Protein AF-A0A933HLQ7-F1 (afdb_monomer)

Solvent-accessible surface area (backbone atoms only — not comparable to full-atom values): 7914 Å² total; per-residue (Å²): 132,88,81,93,80,84,88,84,90,80,88,78,96,81,77,99,66,86,83,72,84,78,87,75,90,76,85,69,84,88,54,48,63,50,52,50,45,52,50,50,33,51,48,20,45,47,72,67,36,30,61,59,28,44,68,43,33,30,72,69,40,36,62,73,51,64,46,37,66,46,47,43,50,53,34,57,75,70,61,53,40,42,66,46,72,48,77,80,44,79,49,68,59,93,50,37,30,40,38,30,31,44,30,29,24,73,87,68,51,47,27,44,34,40,39,34,32,38,4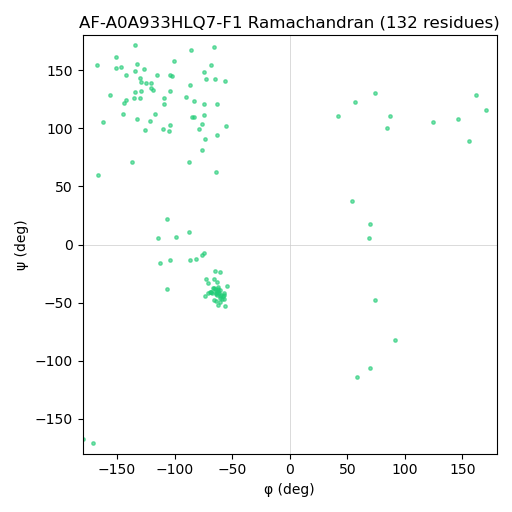3,64,90,91,47,56,22,36,59,45,75,47,72,42,78,109

Nearest PDB structures (foldseek):
  3k7c-assembly2_B  TM=7.555E-01  e=3.666E-04  Campylobacter jejuni
  5ieo-assembly1_A  TM=6.437E-01  e=4.561E-03  synthetic construct
  5evh-assembly1_A-2  TM=6.005E-01  e=5.798E-03  Kribbella flavida DSM 17836
  3blz-assembly1_D  TM=7.009E-01  e=3.113E-02  Shewanella baltica OS155
  3ecf-assembly2_C  TM=6.308E-01  e=1.098E-01  Trichormus variabilis ATCC 29413

pLDDT: mean 83.3, std 21.73, range [33.0, 98.25]

Radius of gyration: 16.56 Å; Cα contacts (8 Å, |Δi|>4): 210; chains: 1; bounding box: 50×37×40 Å

Mean predicted aligned error: 9.71 Å

Structure (mmCIF, N/CA/C/O backbone):
data_AF-A0A933HLQ7-F1
#
_entry.id   AF-A0A933HLQ7-F1
#
loop_
_atom_site.group_PDB
_atom_site.id
_atom_site.type_symbol
_atom_site.label_atom_id
_atom_site.label_alt_id
_atom_site.label_comp_id
_atom_site.label_asym_id
_atom_site.label_entity_id
_atom_site.label_seq_id
_atom_site.pdbx_PDB_ins_code
_atom_site.Cartn_x
_atom_site.Cartn_y
_atom_site.Cartn_z
_atom_site.occupancy
_atom_site.B_iso_or_equiv
_atom_site.auth_seq_id
_atom_site.auth_comp_id
_atom_site.auth_asym_id
_atom_site.auth_atom_id
_atom_site.pdbx_PDB_model_num
ATOM 1 N N . MET A 1 1 ? 33.482 -8.433 26.681 1.00 36.66 1 MET A N 1
ATOM 2 C CA . MET A 1 1 ? 33.807 -8.968 25.340 1.00 36.66 1 MET A CA 1
ATOM 3 C C . MET A 1 1 ? 32.899 -10.156 25.057 1.00 36.66 1 MET A C 1
ATOM 5 O O . MET A 1 1 ? 32.956 -11.089 25.837 1.00 36.66 1 MET A O 1
ATOM 9 N N . LYS A 1 2 ? 32.079 -10.071 23.992 1.00 40.31 2 LYS A N 1
ATOM 10 C CA . LYS A 1 2 ? 31.490 -11.165 23.180 1.00 40.31 2 LYS A CA 1
ATOM 11 C C . LYS A 1 2 ? 30.960 -12.375 23.988 1.00 40.31 2 LYS A C 1
ATOM 13 O O . LYS A 1 2 ? 31.741 -13.173 24.488 1.00 40.31 2 LYS A O 1
ATOM 18 N N . LYS A 1 3 ? 29.647 -12.607 24.067 1.00 34.44 3 LYS A N 1
ATOM 19 C CA . LYS A 1 3 ? 28.879 -13.273 22.997 1.00 34.44 3 LYS A CA 1
ATOM 20 C C . LYS A 1 3 ? 27.371 -13.010 23.164 1.00 34.44 3 LYS A C 1
ATOM 22 O O . LYS A 1 3 ? 26.727 -13.601 24.022 1.00 34.44 3 LYS A O 1
ATOM 27 N N . PHE A 1 4 ? 26.828 -12.144 22.312 1.00 42.31 4 PHE A N 1
ATOM 28 C CA . PHE A 1 4 ? 25.417 -12.146 21.930 1.00 42.31 4 PHE A CA 1
ATOM 29 C C . PHE A 1 4 ? 25.223 -13.300 20.946 1.00 42.31 4 PHE A C 1
ATOM 31 O O . PHE A 1 4 ? 25.691 -13.191 19.816 1.00 42.31 4 PHE A O 1
ATOM 38 N N . LEU A 1 5 ? 24.641 -14.420 21.375 1.00 41.34 5 LEU A N 1
ATOM 39 C CA . LEU A 1 5 ? 24.299 -15.530 20.475 1.00 41.34 5 LEU A CA 1
ATOM 40 C C . LEU A 1 5 ? 23.364 -16.532 21.165 1.00 41.34 5 LEU A C 1
ATOM 42 O O . LEU A 1 5 ? 23.701 -17.695 21.334 1.00 41.34 5 LEU A O 1
ATOM 46 N N . ILE A 1 6 ? 22.188 -16.072 21.593 1.00 41.88 6 ILE A N 1
ATOM 47 C CA . ILE A 1 6 ? 21.041 -16.958 21.841 1.00 41.88 6 ILE A CA 1
ATOM 48 C C . ILE A 1 6 ? 19.804 -16.264 21.261 1.00 41.88 6 ILE A C 1
ATOM 50 O O . ILE A 1 6 ? 18.969 -15.718 21.971 1.00 41.88 6 ILE A O 1
ATOM 54 N N . ILE A 1 7 ? 19.740 -16.216 19.930 1.00 47.62 7 ILE A N 1
ATOM 55 C CA . ILE A 1 7 ? 18.477 -16.123 19.196 1.00 47.62 7 ILE A CA 1
ATOM 56 C C . ILE A 1 7 ? 18.287 -17.528 18.655 1.00 47.62 7 ILE A C 1
ATOM 58 O O . ILE A 1 7 ? 18.957 -17.878 17.692 1.00 47.62 7 ILE A O 1
ATOM 62 N N . LEU A 1 8 ? 17.495 -18.344 19.343 1.00 45.47 8 LEU A N 1
ATOM 63 C CA . LEU A 1 8 ? 16.847 -19.555 18.836 1.00 45.47 8 LEU A CA 1
ATOM 64 C C . LEU A 1 8 ? 16.243 -20.288 20.031 1.00 45.47 8 LEU A C 1
ATOM 66 O O . LEU A 1 8 ? 16.977 -20.772 20.887 1.00 45.47 8 LEU A O 1
ATOM 70 N N . ALA A 1 9 ? 14.914 -20.375 20.011 1.00 41.53 9 ALA A N 1
ATOM 71 C CA . ALA A 1 9 ? 14.058 -21.390 20.626 1.00 41.53 9 ALA A CA 1
ATOM 72 C C . ALA A 1 9 ? 13.012 -20.800 21.576 1.00 41.53 9 ALA A C 1
ATOM 74 O O . ALA A 1 9 ? 13.299 -20.470 22.722 1.00 41.53 9 ALA A O 1
ATOM 75 N N . GLY A 1 10 ? 11.765 -20.790 21.103 1.00 33.00 10 GLY A N 1
ATOM 76 C CA . GLY A 1 10 ? 10.618 -20.934 21.988 1.00 33.00 10 GLY A CA 1
ATOM 77 C C . GLY A 1 10 ? 9.384 -20.151 21.568 1.00 33.00 10 GLY A C 1
ATOM 78 O O . GLY A 1 10 ? 9.325 -18.958 21.829 1.00 33.00 10 GLY A O 1
ATOM 79 N N . LEU A 1 11 ? 8.371 -20.899 21.098 1.00 40.50 11 LEU A N 1
ATOM 80 C CA . LEU A 1 11 ? 6.931 -20.601 21.218 1.00 40.50 11 LEU A CA 1
ATOM 81 C C . LEU A 1 11 ? 6.402 -19.473 20.293 1.00 40.50 11 LEU A C 1
ATOM 83 O O . LEU A 1 11 ? 6.951 -18.390 20.255 1.00 40.50 11 LEU A O 1
ATOM 87 N N . VAL A 1 12 ? 5.323 -19.597 19.516 1.00 39.81 12 VAL A N 1
ATOM 88 C CA . VAL A 1 12 ? 4.094 -20.384 19.664 1.00 39.81 12 VAL A CA 1
ATOM 89 C C . VAL A 1 12 ? 3.507 -20.616 18.268 1.00 39.81 12 VAL A C 1
ATOM 91 O O . VAL A 1 12 ? 3.281 -19.685 17.500 1.00 39.81 12 VAL A O 1
ATOM 94 N N . LEU A 1 13 ? 3.220 -21.874 17.969 1.00 46.34 13 LEU A N 1
ATOM 95 C CA . LEU A 1 13 ? 2.260 -22.286 16.957 1.00 46.34 13 LEU A CA 1
ATOM 96 C C . LEU A 1 13 ? 0.874 -22.026 17.571 1.00 46.34 13 LEU A C 1
ATOM 98 O O . LEU A 1 13 ? 0.589 -22.659 18.583 1.00 46.34 13 LEU A O 1
ATOM 102 N N . VAL A 1 14 ? 0.101 -21.056 17.051 1.00 43.53 14 VAL A N 1
ATOM 103 C CA . VAL A 1 14 ? -1.385 -20.943 17.056 1.00 43.53 14 VAL A CA 1
ATOM 104 C C . VAL A 1 14 ? -1.819 -19.488 16.772 1.00 43.53 14 VAL A C 1
ATOM 106 O O . VAL A 1 14 ? -1.408 -18.562 17.463 1.00 43.53 14 VAL A O 1
ATOM 109 N N . ALA A 1 15 ? -2.719 -19.358 15.787 1.00 38.97 15 ALA A N 1
ATOM 110 C CA . ALA A 1 15 ? -3.463 -18.184 15.301 1.00 38.97 15 ALA A CA 1
ATOM 111 C C . ALA A 1 15 ? -2.754 -17.276 14.269 1.00 38.97 15 ALA A C 1
ATOM 113 O O . ALA A 1 15 ? -1.946 -16.409 14.584 1.00 38.97 15 ALA A O 1
ATOM 114 N N . CYS A 1 16 ? -3.133 -17.478 13.003 1.00 41.59 16 CYS A N 1
ATOM 115 C CA . CYS A 1 16 ? -2.736 -16.770 11.785 1.00 41.59 16 CYS A CA 1
ATOM 116 C C . CYS A 1 16 ? -3.155 -15.287 11.746 1.00 41.59 16 CYS A C 1
ATOM 118 O O . CYS A 1 16 ? -3.911 -14.878 10.870 1.00 41.59 16 CYS A O 1
ATOM 120 N N . ILE A 1 17 ? -2.656 -14.465 12.663 1.00 48.19 17 ILE A N 1
ATOM 121 C CA . ILE A 1 17 ? -2.755 -13.008 12.560 1.00 48.19 17 ILE A CA 1
ATOM 122 C C . ILE A 1 17 ? -1.332 -12.486 12.681 1.00 48.19 17 ILE A C 1
ATOM 124 O O . ILE A 1 17 ? -0.756 -12.446 13.765 1.00 48.19 17 ILE A O 1
ATOM 128 N N . GLY A 1 18 ? -0.731 -12.206 11.524 1.00 41.47 18 GLY A N 1
ATOM 129 C CA . GLY A 1 18 ? 0.664 -11.813 11.393 1.00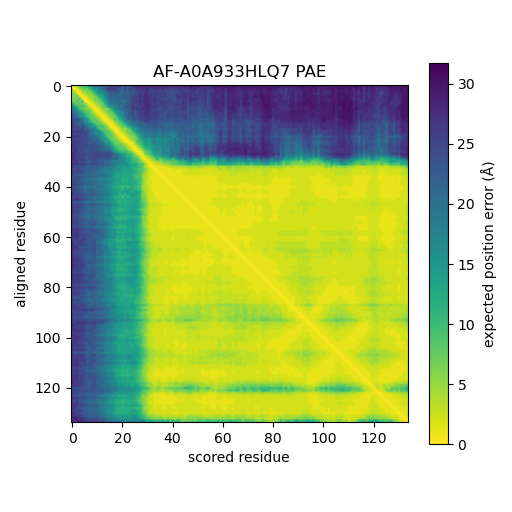 41.47 18 GLY A CA 1
ATOM 130 C C . GLY A 1 18 ? 0.994 -10.601 12.256 1.00 41.47 18 GLY A C 1
ATOM 131 O O . GLY A 1 18 ? 0.712 -9.465 11.885 1.00 41.47 18 GLY A O 1
ATOM 132 N N . ILE A 1 19 ? 1.643 -10.846 13.391 1.00 51.84 19 ILE A N 1
ATOM 133 C CA . ILE A 1 19 ? 2.368 -9.820 14.131 1.00 51.84 19 ILE A CA 1
ATOM 134 C C . ILE A 1 19 ? 3.639 -9.552 13.329 1.00 51.84 19 ILE A C 1
ATOM 136 O O . ILE A 1 19 ? 4.655 -10.227 13.496 1.00 51.84 19 ILE A O 1
ATOM 140 N N . ILE A 1 20 ? 3.575 -8.591 12.410 1.00 55.00 20 ILE A N 1
ATOM 141 C CA . ILE A 1 20 ? 4.780 -8.070 11.771 1.00 55.00 20 ILE A CA 1
ATOM 142 C C . ILE A 1 20 ? 5.351 -6.995 12.685 1.00 55.00 20 ILE A C 1
ATOM 144 O O . ILE A 1 20 ? 4.792 -5.910 12.843 1.00 55.00 20 ILE A O 1
ATOM 148 N N . ALA A 1 21 ? 6.490 -7.319 13.289 1.00 43.78 21 ALA A N 1
ATOM 149 C CA . ALA A 1 21 ? 7.372 -6.358 13.921 1.00 43.78 21 ALA A CA 1
ATOM 150 C C . ALA A 1 21 ? 7.905 -5.389 12.851 1.00 43.78 21 ALA A C 1
ATOM 152 O O . ALA A 1 21 ? 8.883 -5.678 12.163 1.00 43.78 21 ALA A O 1
ATOM 153 N N . VAL A 1 22 ? 7.246 -4.241 12.686 1.00 50.78 22 VAL A N 1
ATOM 154 C CA . VAL A 1 22 ? 7.745 -3.147 11.848 1.00 50.78 22 VAL A CA 1
ATOM 155 C C . VAL A 1 22 ? 8.817 -2.398 12.639 1.00 50.78 22 VAL A C 1
ATOM 157 O O . VAL A 1 22 ? 8.525 -1.579 13.508 1.00 50.78 22 VAL A O 1
ATOM 160 N N . ALA A 1 23 ? 10.082 -2.697 12.352 1.00 45.53 23 ALA A N 1
ATOM 161 C CA . ALA A 1 23 ? 11.218 -1.909 12.810 1.00 45.53 23 ALA A CA 1
ATOM 162 C C . ALA A 1 23 ? 11.323 -0.623 11.967 1.00 45.53 23 ALA A C 1
ATOM 164 O O . ALA A 1 23 ? 12.099 -0.562 11.018 1.00 45.53 23 ALA A O 1
ATOM 165 N N . ALA A 1 24 ? 10.534 0.403 12.298 1.00 46.31 24 ALA A N 1
ATOM 166 C CA . ALA A 1 24 ? 10.682 1.745 11.734 1.00 46.31 24 ALA A CA 1
ATOM 167 C C . ALA A 1 24 ? 11.350 2.671 12.762 1.00 46.31 24 ALA A C 1
ATOM 169 O O . ALA A 1 24 ? 10.745 3.121 13.734 1.00 46.31 24 ALA A O 1
ATOM 170 N N . ILE A 1 25 ? 12.638 2.930 12.545 1.00 48.91 25 ILE A N 1
ATOM 171 C CA . ILE A 1 25 ? 13.440 3.909 13.278 1.00 48.91 25 ILE A CA 1
ATOM 172 C C . ILE A 1 25 ? 13.162 5.271 12.627 1.00 48.91 25 ILE A C 1
ATOM 174 O O . ILE A 1 25 ? 13.580 5.492 11.495 1.00 48.91 25 ILE A O 1
ATOM 178 N N . GLY A 1 26 ? 12.460 6.182 13.311 1.00 38.44 26 GLY A N 1
ATOM 179 C CA . GLY A 1 26 ? 12.328 7.567 12.842 1.00 38.44 26 GLY A CA 1
ATOM 180 C C . GLY A 1 26 ? 11.099 8.327 13.347 1.00 38.44 26 GLY A C 1
ATOM 181 O O . GLY A 1 26 ? 10.072 8.333 12.685 1.00 38.44 26 GLY A O 1
ATOM 182 N N . GLY A 1 27 ? 11.247 8.984 14.503 1.00 43.56 27 GLY A N 1
ATOM 183 C CA . GLY A 1 27 ? 10.686 10.304 14.843 1.00 43.56 27 GLY A CA 1
ATOM 184 C C . GLY A 1 27 ? 9.171 10.581 14.762 1.00 43.56 27 GLY A C 1
ATOM 185 O O . GLY A 1 27 ? 8.601 10.635 13.682 1.00 43.56 27 GLY A O 1
ATOM 186 N N . LEU A 1 28 ? 8.635 11.003 15.918 1.00 40.00 28 LEU A N 1
ATOM 187 C CA . LEU A 1 28 ? 7.492 11.914 16.140 1.00 40.00 28 LEU A CA 1
ATOM 188 C C . LEU A 1 28 ? 6.079 11.291 16.168 1.00 40.00 28 LEU A C 1
ATOM 190 O O . LEU A 1 28 ? 5.521 10.838 15.173 1.00 40.00 28 LEU A O 1
ATOM 194 N N . GLY A 1 29 ? 5.512 11.310 17.381 1.00 56.91 29 GLY A N 1
ATOM 195 C CA . GLY A 1 29 ? 4.231 10.724 17.760 1.00 56.91 29 GLY A CA 1
ATOM 196 C C . GLY A 1 29 ? 2.992 11.360 17.119 1.00 56.91 29 GLY A C 1
ATOM 197 O O . GLY A 1 29 ? 3.043 12.405 16.480 1.00 56.91 29 GLY A O 1
ATOM 198 N N . PHE A 1 30 ? 1.866 10.676 17.327 1.00 53.69 30 PHE A N 1
ATOM 199 C CA . PHE A 1 30 ? 0.522 10.865 16.758 1.00 53.69 30 PHE A CA 1
ATOM 200 C C . PHE A 1 30 ? 0.296 10.441 15.298 1.00 53.69 30 PHE A C 1
ATOM 202 O O . PHE A 1 30 ? -0.655 9.700 15.068 1.00 53.69 30 PHE A O 1
ATOM 209 N N . THR A 1 31 ? 1.140 10.791 14.321 1.00 63.66 31 THR A N 1
ATOM 210 C CA . THR A 1 31 ? 0.903 10.375 12.910 1.00 63.66 31 THR A CA 1
ATOM 211 C C . THR A 1 31 ? 1.480 9.000 12.558 1.00 63.66 31 THR A C 1
ATOM 213 O O . THR A 1 31 ? 1.142 8.401 11.534 1.00 63.66 31 THR A O 1
ATOM 216 N N . GLN A 1 32 ? 2.338 8.474 13.433 1.00 78.50 32 GLN A N 1
ATOM 217 C CA . GLN A 1 32 ? 3.085 7.236 13.232 1.00 78.50 32 GLN A CA 1
ATOM 218 C C . GLN A 1 32 ? 2.205 6.003 12.946 1.00 78.50 32 GLN A C 1
ATOM 220 O O . GLN A 1 32 ? 2.557 5.248 12.045 1.00 78.50 32 GLN A O 1
ATOM 225 N N . PRO A 1 33 ? 1.059 5.777 13.623 1.00 85.19 33 PRO A N 1
ATOM 226 C CA . PRO A 1 33 ? 0.254 4.576 13.380 1.00 85.19 33 PRO A CA 1
ATOM 227 C C . PRO A 1 33 ? -0.389 4.526 11.982 1.00 85.19 33 PRO A C 1
ATOM 229 O O . PRO A 1 33 ? -0.417 3.462 11.360 1.00 85.19 33 PRO A O 1
ATOM 232 N N . ALA A 1 34 ? -0.846 5.670 11.459 1.00 89.38 34 ALA A N 1
ATOM 233 C CA . ALA A 1 34 ? -1.379 5.771 10.100 1.00 89.38 34 ALA A CA 1
ATOM 234 C C . ALA A 1 34 ? -0.277 5.500 9.063 1.00 89.38 34 ALA A C 1
ATOM 236 O O . ALA A 1 34 ? -0.440 4.663 8.176 1.00 89.38 34 ALA A O 1
ATOM 237 N N . ALA A 1 35 ? 0.890 6.132 9.234 1.00 90.94 35 ALA A N 1
ATOM 238 C CA . ALA A 1 35 ? 2.041 5.907 8.362 1.00 90.94 35 ALA A CA 1
ATOM 239 C C . ALA A 1 35 ? 2.529 4.449 8.394 1.00 90.94 35 ALA A C 1
ATOM 241 O O . ALA A 1 35 ? 2.780 3.872 7.342 1.00 90.94 35 ALA A O 1
ATOM 242 N N . ASN A 1 36 ? 2.578 3.820 9.572 1.00 91.69 36 ASN A N 1
ATOM 243 C CA . ASN A 1 36 ? 2.959 2.413 9.714 1.00 91.69 36 ASN A CA 1
ATOM 244 C C . ASN A 1 36 ? 1.986 1.474 8.988 1.00 91.69 36 ASN A C 1
ATOM 246 O O . ASN A 1 36 ? 2.412 0.488 8.392 1.00 91.69 36 ASN A O 1
ATOM 250 N N . THR A 1 37 ? 0.685 1.772 9.028 1.00 94.75 37 THR A N 1
ATOM 251 C CA . T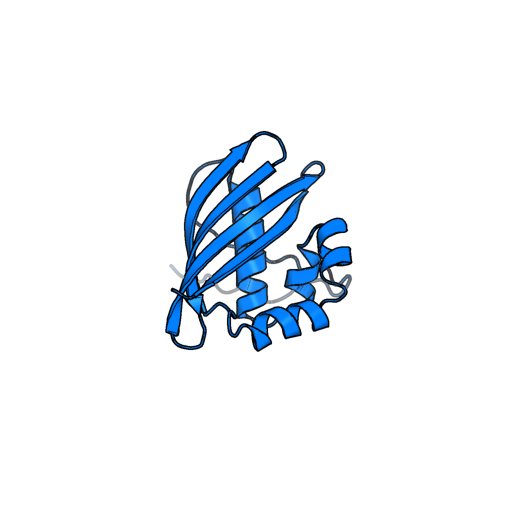HR A 1 37 ? -0.339 0.984 8.321 1.00 94.75 37 THR A CA 1
ATOM 252 C C . THR A 1 37 ? -0.182 1.123 6.809 1.00 94.75 37 THR A C 1
ATOM 254 O O . THR A 1 37 ? -0.231 0.127 6.088 1.00 94.75 37 THR A O 1
ATOM 257 N N . ALA A 1 38 ? 0.085 2.337 6.325 1.00 96.06 38 ALA A N 1
ATOM 258 C CA . ALA A 1 38 ? 0.378 2.580 4.918 1.00 96.06 38 ALA A CA 1
ATOM 259 C C . ALA A 1 38 ? 1.673 1.883 4.457 1.00 96.06 38 ALA A C 1
ATOM 261 O O . ALA A 1 38 ? 1.693 1.261 3.396 1.00 96.06 38 ALA A O 1
ATOM 262 N N . ASP A 1 39 ? 2.734 1.918 5.270 1.00 96.00 39 ASP A N 1
ATOM 263 C CA . ASP A 1 39 ? 3.985 1.192 5.011 1.00 96.00 39 ASP A CA 1
ATOM 264 C C . ASP A 1 39 ? 3.763 -0.327 4.987 1.00 96.00 39 ASP A C 1
ATOM 266 O O . ASP A 1 39 ? 4.299 -1.021 4.120 1.00 96.00 39 ASP A O 1
ATOM 270 N N . ALA A 1 40 ? 2.945 -0.858 5.901 1.00 96.31 40 ALA A N 1
ATOM 271 C CA . ALA A 1 40 ? 2.590 -2.274 5.930 1.00 96.31 40 ALA A CA 1
ATOM 272 C C . ALA A 1 40 ? 1.798 -2.691 4.682 1.00 96.31 40 ALA A C 1
ATOM 274 O O . ALA A 1 40 ? 2.067 -3.751 4.115 1.00 96.31 40 ALA A O 1
ATOM 275 N N . PHE A 1 41 ? 0.873 -1.845 4.221 1.00 98.00 41 PHE A N 1
ATOM 276 C CA . PHE A 1 41 ? 0.122 -2.057 2.986 1.00 98.00 41 PHE A CA 1
ATOM 277 C C . PHE A 1 41 ? 1.053 -2.094 1.767 1.00 98.00 41 PHE A C 1
ATOM 279 O O . PHE A 1 41 ? 1.060 -3.077 1.026 1.00 98.00 41 PHE A O 1
ATOM 286 N N . MET A 1 42 ? 1.916 -1.086 1.605 1.00 98.06 42 MET A N 1
ATOM 287 C CA . MET A 1 42 ? 2.894 -1.031 0.509 1.00 98.06 42 MET A CA 1
ATOM 288 C C . MET A 1 42 ? 3.874 -2.212 0.535 1.00 98.06 42 MET A C 1
ATOM 290 O O . MET A 1 42 ? 4.180 -2.788 -0.509 1.00 98.06 42 MET A O 1
ATOM 294 N N . SER A 1 43 ? 4.314 -2.624 1.726 1.00 97.56 43 SER A N 1
ATOM 295 C CA . SER A 1 43 ? 5.178 -3.796 1.912 1.00 97.56 43 SER A CA 1
ATOM 296 C C . SER A 1 43 ? 4.489 -5.091 1.496 1.00 97.56 43 SER A C 1
ATOM 298 O O . SER A 1 43 ? 5.101 -5.927 0.831 1.00 97.56 43 SER A O 1
ATOM 300 N N . ALA A 1 44 ? 3.213 -5.260 1.849 1.00 97.81 44 ALA A N 1
ATOM 301 C CA . ALA A 1 44 ? 2.432 -6.422 1.446 1.00 97.81 44 ALA A CA 1
ATOM 302 C C . ALA A 1 44 ? 2.268 -6.479 -0.083 1.00 97.81 44 ALA A C 1
ATOM 304 O O . ALA A 1 44 ? 2.507 -7.529 -0.682 1.00 97.81 44 ALA A O 1
ATOM 305 N N . LEU A 1 45 ? 1.980 -5.341 -0.730 1.00 97.44 45 LEU A N 1
ATOM 306 C CA . LEU A 1 45 ? 1.931 -5.246 -2.193 1.00 97.44 45 LEU A CA 1
ATOM 307 C C . LEU A 1 45 ? 3.279 -5.591 -2.843 1.00 97.44 45 LEU A C 1
ATOM 309 O O . LEU A 1 45 ? 3.326 -6.379 -3.787 1.00 97.44 45 LEU A O 1
ATOM 313 N N . GLN A 1 46 ? 4.383 -5.049 -2.324 1.00 97.62 46 GLN A N 1
ATOM 314 C CA . GLN A 1 46 ? 5.736 -5.326 -2.819 1.00 97.62 46 GLN A CA 1
ATOM 315 C C . GLN A 1 46 ? 6.060 -6.827 -2.756 1.00 97.62 46 GLN A C 1
ATOM 317 O O . GLN A 1 46 ? 6.585 -7.394 -3.717 1.00 97.62 46 GLN A O 1
ATOM 322 N N . GLN A 1 47 ? 5.708 -7.476 -1.643 1.00 96.69 47 GLN A N 1
ATOM 32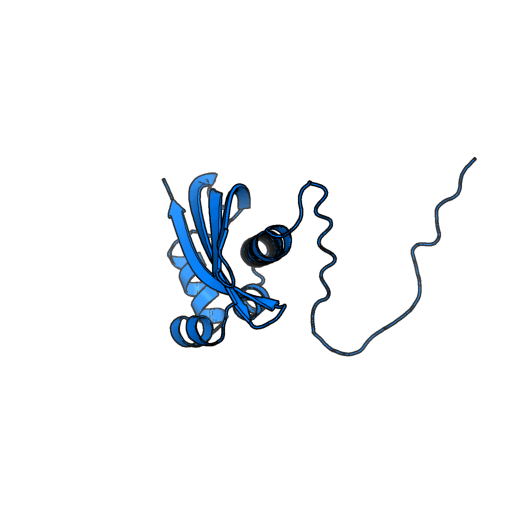3 C CA . GLN A 1 47 ? 5.931 -8.905 -1.404 1.00 96.69 47 GLN A CA 1
ATOM 324 C C . GLN A 1 47 ? 4.965 -9.810 -2.187 1.00 96.69 47 GLN A C 1
ATOM 326 O O . GLN A 1 47 ? 5.142 -11.024 -2.189 1.00 96.69 47 GLN A O 1
ATOM 331 N N . GLY A 1 48 ? 3.957 -9.248 -2.866 1.00 95.75 48 GLY A N 1
ATOM 332 C CA . GLY A 1 48 ? 2.891 -10.019 -3.512 1.00 95.75 48 GLY A CA 1
ATOM 333 C C . GLY A 1 48 ? 1.938 -10.695 -2.522 1.00 95.75 48 GLY A C 1
ATOM 334 O O . GLY A 1 48 ? 1.222 -11.616 -2.895 1.00 95.75 48 GLY A O 1
ATOM 335 N N . ASN A 1 49 ? 1.923 -10.259 -1.259 1.00 97.31 49 ASN A N 1
ATOM 336 C CA . ASN A 1 49 ? 1.003 -10.757 -0.245 1.00 97.31 49 ASN A CA 1
ATOM 337 C C . ASN A 1 49 ? -0.304 -9.950 -0.277 1.00 97.31 49 ASN A C 1
ATOM 339 O O . ASN A 1 49 ? -0.593 -9.147 0.614 1.00 97.31 49 ASN A O 1
ATOM 343 N N . TYR A 1 50 ? -1.092 -10.147 -1.335 1.00 96.62 50 TYR A N 1
ATOM 344 C CA . TYR A 1 50 ? -2.337 -9.405 -1.551 1.00 96.62 50 TYR A CA 1
ATOM 345 C C . TYR A 1 50 ? -3.404 -9.718 -0.501 1.00 96.62 50 TYR A C 1
ATOM 347 O O . TYR A 1 50 ? -4.161 -8.827 -0.131 1.00 96.62 50 TYR A O 1
ATOM 355 N N . ALA A 1 51 ? -3.402 -10.928 0.067 1.00 97.44 51 ALA A N 1
ATOM 356 C CA . ALA A 1 51 ? -4.265 -11.276 1.195 1.00 97.44 51 ALA A CA 1
ATOM 357 C C . ALA A 1 51 ? -3.998 -10.379 2.414 1.00 97.44 51 ALA A C 1
ATOM 359 O O . ALA A 1 51 ? -4.932 -9.873 3.035 1.00 97.44 51 ALA A O 1
ATOM 360 N N . GLN A 1 52 ? -2.726 -10.126 2.734 1.00 95.12 52 GLN A N 1
ATOM 361 C CA . GLN A 1 52 ? -2.362 -9.218 3.818 1.00 95.12 52 GLN A CA 1
ATOM 362 C C . GLN A 1 52 ? -2.654 -7.754 3.472 1.00 95.12 52 GLN A C 1
ATOM 364 O O . GLN A 1 52 ? -3.151 -7.026 4.328 1.00 95.12 52 GLN A O 1
ATOM 369 N N . ALA A 1 53 ? -2.366 -7.317 2.243 1.00 97.00 53 ALA A N 1
ATOM 370 C CA . ALA A 1 53 ? -2.686 -5.957 1.808 1.00 97.00 53 ALA A CA 1
ATOM 371 C C . ALA A 1 53 ? -4.196 -5.688 1.926 1.00 97.00 53 ALA A C 1
ATOM 373 O O . ALA A 1 53 ? -4.604 -4.696 2.522 1.00 97.00 53 ALA A O 1
ATOM 374 N N . TYR A 1 54 ? -5.016 -6.627 1.451 1.00 97.19 54 TYR A N 1
ATOM 375 C CA . TYR A 1 54 ? -6.471 -6.582 1.543 1.00 97.19 54 TYR A CA 1
ATOM 376 C C . TYR A 1 54 ? -6.966 -6.587 2.996 1.00 97.19 54 TYR A C 1
ATOM 378 O O . TYR A 1 54 ? -7.875 -5.839 3.346 1.00 97.19 54 TYR A O 1
ATOM 386 N N . ALA A 1 55 ? -6.342 -7.368 3.885 1.00 96.81 55 ALA A N 1
ATOM 387 C CA . ALA A 1 55 ? -6.695 -7.395 5.307 1.00 96.81 55 ALA A CA 1
ATOM 388 C C . ALA A 1 55 ? -6.429 -6.064 6.043 1.00 96.81 55 ALA A C 1
ATOM 390 O O . ALA A 1 55 ? -7.045 -5.809 7.076 1.00 96.81 55 ALA A O 1
ATOM 391 N N . LEU A 1 56 ? -5.534 -5.215 5.522 1.00 96.69 56 LEU A N 1
ATOM 392 C CA . LEU A 1 56 ? -5.278 -3.868 6.050 1.00 96.69 56 LEU A CA 1
ATOM 393 C C . LEU A 1 56 ? -6.311 -2.835 5.570 1.00 96.69 56 LEU A C 1
ATOM 395 O O . LEU A 1 56 ? -6.360 -1.725 6.106 1.00 96.69 56 LEU A O 1
ATOM 399 N N . CYS A 1 57 ? -7.134 -3.176 4.577 1.00 97.12 57 CYS A N 1
ATOM 400 C CA . CYS A 1 57 ? -8.220 -2.328 4.103 1.00 97.12 57 CYS A CA 1
ATOM 401 C C . CYS A 1 57 ? -9.402 -2.328 5.082 1.00 97.12 57 CYS A C 1
ATOM 403 O O . CYS A 1 57 ? -9.684 -3.315 5.764 1.00 97.12 57 CYS A O 1
ATOM 405 N N . ALA A 1 58 ? -10.117 -1.209 5.142 1.00 96.38 58 ALA A N 1
ATOM 406 C CA . ALA A 1 58 ? -11.371 -1.115 5.872 1.00 96.38 58 ALA A CA 1
ATOM 407 C C . ALA A 1 58 ? -12.462 -1.958 5.184 1.00 96.38 58 ALA A C 1
ATOM 409 O O . ALA A 1 58 ? -12.412 -2.123 3.963 1.00 96.38 58 ALA A O 1
ATOM 410 N N . PRO A 1 59 ? -13.491 -2.428 5.917 1.00 96.19 59 PRO A N 1
ATOM 411 C CA . PRO A 1 59 ? -14.553 -3.260 5.346 1.00 96.19 59 PRO A CA 1
ATOM 412 C C . PRO A 1 59 ? -15.251 -2.651 4.122 1.00 96.19 59 PRO A C 1
ATOM 414 O O . PRO A 1 59 ? -15.590 -3.373 3.191 1.00 96.19 59 PRO A O 1
ATOM 417 N N . ALA A 1 60 ? -15.429 -1.326 4.096 1.00 95.44 60 ALA A N 1
ATOM 418 C CA . ALA A 1 60 ? -16.016 -0.632 2.949 1.00 95.44 60 ALA A CA 1
ATOM 419 C C . ALA A 1 60 ? -15.136 -0.758 1.692 1.00 95.44 60 ALA A C 1
ATOM 421 O O . ALA A 1 60 ? -15.622 -1.173 0.646 1.00 95.44 60 ALA A O 1
ATOM 422 N N . LEU A 1 61 ? -13.829 -0.498 1.814 1.00 97.00 61 LEU A N 1
ATOM 423 C CA . LEU A 1 61 ? -12.891 -0.653 0.700 1.00 97.00 61 LEU A CA 1
ATOM 424 C C . LEU A 1 61 ? -12.753 -2.124 0.280 1.00 97.00 61 LEU A C 1
ATOM 426 O O . LEU A 1 61 ? -12.660 -2.421 -0.902 1.00 97.00 61 LEU A O 1
ATOM 430 N N . GLN A 1 62 ? -12.770 -3.056 1.234 1.00 97.38 62 GLN A N 1
ATOM 431 C CA . GLN A 1 62 ? -12.804 -4.491 0.942 1.00 97.38 62 GLN A CA 1
ATOM 432 C C . GLN A 1 62 ? -14.018 -4.855 0.077 1.00 97.38 62 GLN A C 1
ATOM 434 O O . GLN A 1 62 ? -13.873 -5.517 -0.946 1.00 97.38 62 GLN A O 1
ATOM 439 N N . GLN A 1 63 ? -15.203 -4.357 0.435 1.00 97.44 63 GLN A N 1
ATOM 440 C CA . GLN A 1 63 ? -16.421 -4.568 -0.343 1.00 97.44 63 GLN A CA 1
ATOM 441 C C . GLN A 1 63 ? -16.337 -3.962 -1.755 1.00 97.44 63 GLN A C 1
ATOM 443 O O . GLN A 1 63 ? -16.853 -4.564 -2.694 1.00 97.44 63 GLN A O 1
ATOM 448 N N . GLU A 1 64 ? -15.693 -2.802 -1.915 1.00 96.44 64 GLU A N 1
ATOM 449 C CA . GLU A 1 64 ? -15.463 -2.177 -3.227 1.00 96.44 64 GLU A CA 1
ATOM 450 C C . GLU A 1 64 ? -14.460 -2.954 -4.088 1.00 96.44 64 GLU A C 1
ATOM 452 O O . GLU A 1 64 ? -14.665 -3.100 -5.292 1.00 96.44 64 GLU A O 1
ATOM 457 N N . LEU A 1 65 ? -13.386 -3.461 -3.478 1.00 95.56 65 LEU A N 1
ATOM 458 C CA . LEU A 1 65 ? -12.357 -4.251 -4.155 1.00 95.56 65 LEU A CA 1
ATOM 459 C C . LEU A 1 65 ? -12.838 -5.664 -4.511 1.00 95.56 65 LEU A C 1
ATOM 461 O O . LEU A 1 65 ? -12.358 -6.231 -5.486 1.00 95.56 65 LEU A O 1
ATOM 465 N N . GLY A 1 66 ? -13.759 -6.236 -3.731 1.00 97.50 66 GLY A N 1
ATOM 466 C CA . GLY A 1 66 ? -14.260 -7.600 -3.897 1.00 97.50 66 GLY A CA 1
ATOM 467 C C . GLY A 1 66 ? -13.456 -8.613 -3.084 1.00 97.50 66 GLY A C 1
ATOM 468 O O . GLY A 1 66 ? -13.872 -9.010 -1.995 1.00 97.50 66 GLY A O 1
ATOM 469 N N . THR A 1 67 ? -12.317 -9.061 -3.609 1.00 97.56 67 THR A N 1
ATOM 470 C CA . THR A 1 67 ? -11.448 -10.059 -2.968 1.00 97.56 67 THR A CA 1
ATOM 471 C C . THR A 1 67 ? -9.970 -9.662 -3.012 1.00 97.56 67 THR A C 1
ATOM 473 O O . THR A 1 67 ? -9.565 -8.710 -3.680 1.00 97.56 67 THR A O 1
ATOM 476 N N . ALA A 1 68 ? -9.122 -10.413 -2.303 1.00 96.62 68 ALA A N 1
ATOM 477 C CA . ALA A 1 68 ? -7.674 -10.242 -2.399 1.00 96.62 68 ALA A CA 1
ATOM 478 C C . ALA A 1 68 ? -7.130 -10.558 -3.808 1.00 96.62 68 ALA A C 1
ATOM 480 O O . ALA A 1 68 ? -6.180 -9.907 -4.245 1.00 96.62 68 ALA A O 1
ATOM 481 N N . ASP A 1 69 ? -7.745 -11.505 -4.524 1.00 97.81 69 ASP A N 1
ATOM 482 C CA . ASP A 1 69 ? -7.374 -11.859 -5.901 1.00 97.81 69 ASP A CA 1
ATOM 483 C C . ASP A 1 69 ? -7.779 -10.748 -6.886 1.00 97.81 69 ASP A C 1
ATOM 485 O O . ASP A 1 69 ? -7.059 -10.459 -7.846 1.00 97.81 69 ASP A O 1
ATOM 489 N N . ASP A 1 70 ? -8.886 -10.051 -6.616 1.00 97.81 70 ASP A N 1
ATOM 490 C CA . ASP A 1 70 ? -9.290 -8.866 -7.380 1.00 97.81 70 ASP A CA 1
ATOM 491 C C . ASP A 1 70 ? -8.320 -7.698 -7.147 1.00 97.81 70 ASP A C 1
ATOM 493 O O . ASP A 1 70 ? -7.911 -7.031 -8.100 1.00 97.81 70 ASP A O 1
ATOM 497 N N . LEU A 1 71 ? -7.862 -7.493 -5.903 1.00 97.81 71 LEU A N 1
ATOM 498 C CA . LEU A 1 71 ? -6.797 -6.530 -5.599 1.00 97.81 71 LEU A CA 1
ATOM 499 C C . LEU A 1 71 ? -5.494 -6.886 -6.330 1.00 97.81 71 LEU A C 1
ATOM 501 O O . LEU A 1 71 ? -4.853 -6.000 -6.897 1.00 97.81 71 LEU A O 1
ATOM 505 N N . GLN A 1 72 ? -5.101 -8.163 -6.342 1.00 97.81 72 GLN A N 1
ATOM 506 C CA . GLN A 1 72 ? -3.949 -8.620 -7.120 1.00 97.81 72 GLN A CA 1
ATOM 507 C C . GLN A 1 72 ? -4.117 -8.260 -8.596 1.00 97.81 72 GLN A C 1
ATOM 509 O O . GLN A 1 72 ? -3.249 -7.605 -9.174 1.00 97.81 72 GLN A O 1
ATOM 514 N N . THR A 1 73 ? -5.254 -8.640 -9.177 1.00 97.88 73 THR A N 1
ATOM 515 C CA . THR A 1 73 ? -5.587 -8.399 -10.582 1.00 97.88 73 THR A CA 1
ATOM 516 C C . THR A 1 73 ? -5.534 -6.909 -10.916 1.00 97.88 73 THR A C 1
ATOM 518 O O . THR A 1 73 ? -4.954 -6.527 -11.931 1.00 97.88 73 THR A O 1
ATOM 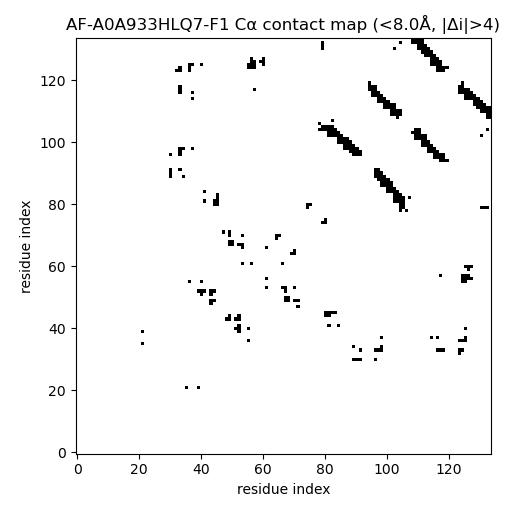521 N N . LEU A 1 74 ? -6.069 -6.046 -10.047 1.00 97.00 74 LEU A N 1
ATOM 522 C CA . LEU A 1 74 ? -6.026 -4.591 -10.202 1.00 97.00 74 LEU A CA 1
ATOM 523 C C . LEU A 1 74 ? -4.583 -4.068 -10.247 1.00 97.00 74 LEU A C 1
ATOM 525 O O . LEU A 1 74 ? -4.226 -3.310 -11.150 1.00 97.00 74 LEU A O 1
ATOM 529 N N . ILE A 1 75 ? -3.744 -4.485 -9.297 1.00 97.56 75 ILE A N 1
ATOM 530 C CA . ILE A 1 75 ? -2.353 -4.022 -9.185 1.00 97.56 75 ILE A CA 1
ATOM 531 C C . ILE A 1 75 ? -1.491 -4.533 -10.345 1.00 97.56 75 ILE A C 1
ATOM 533 O O . ILE A 1 75 ? -0.655 -3.790 -10.869 1.00 97.56 75 ILE A O 1
ATOM 537 N N . GLU A 1 76 ? -1.675 -5.791 -10.745 1.00 96.00 76 GLU A N 1
ATOM 538 C CA . GLU A 1 76 ? -0.909 -6.421 -11.821 1.00 96.00 76 GLU A CA 1
ATOM 539 C C . GLU A 1 76 ? -1.322 -5.901 -13.202 1.00 96.00 76 GLU A C 1
ATOM 541 O O . GLU A 1 76 ? -0.444 -5.535 -13.984 1.00 96.00 76 GLU A O 1
ATOM 546 N N . ASN A 1 77 ? -2.624 -5.762 -13.481 1.00 96.44 77 ASN A N 1
ATOM 547 C CA . ASN A 1 77 ? -3.110 -5.233 -14.761 1.00 96.44 77 ASN A CA 1
ATOM 548 C C . ASN A 1 77 ? -2.706 -3.774 -14.979 1.00 96.44 77 ASN A C 1
ATOM 550 O O . ASN A 1 77 ? -2.356 -3.389 -16.092 1.00 96.44 77 ASN A O 1
ATOM 554 N N . ALA A 1 78 ? -2.721 -2.960 -13.920 1.00 95.31 78 ALA A N 1
ATOM 555 C CA . ALA A 1 78 ? -2.228 -1.587 -13.988 1.00 95.31 78 ALA A CA 1
ATOM 556 C C . ALA A 1 78 ? -0.686 -1.508 -13.994 1.00 95.31 78 ALA A C 1
ATOM 558 O O . ALA A 1 78 ? -0.118 -0.437 -14.214 1.00 95.31 78 ALA A O 1
ATOM 559 N N . GLN A 1 79 ? 0.005 -2.631 -13.760 1.00 96.19 79 GLN A N 1
ATOM 560 C CA . GLN A 1 79 ? 1.461 -2.715 -13.632 1.00 96.19 79 GLN A CA 1
ATOM 561 C C . GLN A 1 79 ? 2.009 -1.747 -12.569 1.00 96.19 79 GLN A C 1
ATOM 563 O O . GLN A 1 79 ? 3.070 -1.152 -12.740 1.00 96.19 79 GLN A O 1
ATOM 568 N N . VAL A 1 80 ? 1.282 -1.576 -11.461 1.00 97.38 80 VAL A N 1
ATOM 569 C CA . VAL A 1 80 ? 1.611 -0.617 -10.386 1.00 97.38 80 VAL A CA 1
ATOM 570 C C . VAL A 1 80 ? 2.142 -1.296 -9.125 1.00 97.38 80 VAL A C 1
ATOM 572 O O . VAL A 1 80 ? 2.107 -0.730 -8.033 1.00 97.38 80 VAL A O 1
ATOM 575 N N . LYS A 1 81 ? 2.669 -2.518 -9.245 1.00 97.75 81 LYS A N 1
ATOM 576 C CA . LYS A 1 81 ? 3.290 -3.212 -8.113 1.00 97.75 81 LYS A CA 1
ATOM 577 C C . LYS A 1 81 ? 4.523 -2.433 -7.625 1.00 97.75 81 LYS A C 1
ATOM 579 O O . LYS A 1 81 ? 5.457 -2.235 -8.411 1.00 97.75 81 LYS A O 1
ATOM 584 N N . PRO A 1 82 ? 4.568 -1.995 -6.353 1.00 96.94 82 PRO A N 1
ATOM 585 C CA . PRO A 1 82 ? 5.676 -1.196 -5.851 1.00 96.94 82 PRO A CA 1
ATOM 586 C C . PRO A 1 82 ? 6.936 -2.048 -5.675 1.00 96.94 82 PRO A C 1
ATOM 588 O O . PRO A 1 82 ? 6.886 -3.198 -5.243 1.00 96.94 82 PRO A O 1
ATOM 591 N N . ALA A 1 83 ? 8.086 -1.458 -5.977 1.00 96.56 83 ALA A N 1
ATOM 592 C CA . ALA A 1 83 ? 9.410 -1.992 -5.680 1.00 96.56 83 ALA A CA 1
ATOM 593 C C . ALA A 1 83 ? 10.077 -1.236 -4.525 1.00 96.56 83 ALA A C 1
ATOM 595 O O . ALA A 1 83 ? 10.757 -1.855 -3.710 1.00 96.56 83 ALA A O 1
ATOM 596 N N . LYS A 1 84 ? 9.898 0.089 -4.459 1.00 95.12 84 LYS A N 1
ATOM 597 C CA . LYS A 1 84 ? 10.399 0.981 -3.398 1.00 95.12 84 LYS A CA 1
ATOM 598 C C . LYS A 1 84 ? 9.461 2.177 -3.259 1.00 95.12 84 LYS A C 1
ATOM 600 O O . LYS A 1 84 ? 8.858 2.581 -4.248 1.00 95.12 84 LYS A O 1
ATOM 605 N N . TRP A 1 85 ? 9.364 2.771 -2.077 1.00 97.19 85 TRP A N 1
ATOM 606 C CA . TRP A 1 85 ? 8.597 3.999 -1.866 1.00 97.19 85 TRP A CA 1
ATOM 607 C C . TRP A 1 85 ? 9.184 4.826 -0.725 1.00 97.19 85 TRP A C 1
ATOM 609 O O . TRP A 1 85 ? 9.933 4.315 0.109 1.00 97.19 85 TRP A O 1
ATOM 619 N N . THR A 1 86 ? 8.814 6.103 -0.700 1.00 94.06 86 THR A N 1
ATOM 620 C CA . THR A 1 86 ? 9.112 7.028 0.394 1.00 94.06 86 THR A CA 1
ATOM 621 C C . THR A 1 86 ? 7.914 7.939 0.595 1.00 94.06 86 THR A C 1
ATOM 623 O O . THR A 1 86 ? 7.531 8.643 -0.338 1.00 94.06 86 THR A O 1
ATOM 626 N N . PHE A 1 87 ? 7.373 7.986 1.812 1.00 93.81 87 PHE A N 1
ATOM 627 C CA . PHE A 1 87 ? 6.367 8.980 2.188 1.00 93.81 87 PHE A CA 1
ATOM 628 C C . PHE A 1 87 ? 7.037 10.295 2.583 1.00 93.81 87 PHE A C 1
ATOM 630 O O . PHE A 1 87 ? 7.881 10.313 3.479 1.00 93.81 87 PHE A O 1
ATOM 637 N N . ASN A 1 88 ? 6.661 11.384 1.920 1.00 89.56 88 ASN A N 1
ATOM 638 C CA . ASN A 1 88 ? 7.182 12.728 2.173 1.00 89.56 88 ASN A CA 1
ATOM 639 C C . ASN A 1 88 ? 6.125 13.680 2.754 1.00 89.56 88 ASN A C 1
ATOM 641 O O . ASN A 1 88 ? 6.504 14.702 3.321 1.00 89.56 88 ASN A O 1
ATOM 645 N N . SER A 1 89 ? 4.837 13.334 2.664 1.00 90.44 89 SER A N 1
ATOM 646 C CA . SER A 1 89 ? 3.744 14.042 3.330 1.00 90.44 89 SER A CA 1
ATOM 647 C C . SER A 1 89 ? 2.924 13.082 4.183 1.00 90.44 89 SER A C 1
ATOM 649 O O . SER A 1 89 ? 2.677 11.935 3.798 1.00 90.44 89 SER A O 1
ATOM 651 N N . ARG A 1 90 ? 2.543 13.544 5.374 1.00 91.88 90 ARG A N 1
ATOM 652 C CA . ARG A 1 90 ? 1.740 12.802 6.349 1.00 91.88 90 ARG A CA 1
ATOM 653 C C . ARG A 1 90 ? 0.837 13.790 7.067 1.00 91.88 90 ARG A C 1
ATOM 655 O O . ARG A 1 90 ? 1.316 14.612 7.845 1.00 91.88 90 ARG A O 1
ATOM 662 N N . GLU A 1 91 ? -0.455 13.673 6.833 1.00 90.44 91 GLU A N 1
ATOM 663 C CA . GLU A 1 91 ? -1.479 14.501 7.454 1.00 90.44 91 GLU A CA 1
ATOM 664 C C . GLU A 1 91 ? -2.407 13.602 8.261 1.00 90.44 91 GLU A C 1
ATOM 666 O O . GLU A 1 91 ? -2.827 12.550 7.788 1.00 90.44 91 GLU A O 1
ATOM 671 N N . VAL A 1 92 ? -2.700 13.986 9.501 1.00 88.94 92 VAL A N 1
ATOM 672 C CA . VAL A 1 92 ? -3.666 13.287 10.353 1.00 88.94 92 VAL A CA 1
ATOM 673 C C . VAL A 1 92 ? -4.550 14.327 11.015 1.00 88.94 92 VAL A C 1
ATOM 675 O O . VAL A 1 92 ? -4.050 15.250 11.658 1.00 88.94 92 VAL A O 1
ATOM 678 N N . SER A 1 93 ? -5.859 14.163 10.863 1.00 86.81 93 SER A N 1
ATOM 679 C CA . SER A 1 93 ? -6.882 15.028 11.439 1.00 86.81 93 SER A CA 1
ATOM 680 C C . SER A 1 93 ? -7.952 14.166 12.099 1.00 86.81 93 SER A C 1
ATOM 682 O O . SER A 1 93 ? -8.727 13.481 11.433 1.00 86.81 93 SER A O 1
ATOM 684 N N . GLY A 1 94 ? -7.976 14.161 13.433 1.00 88.06 94 GLY A N 1
ATOM 685 C CA . GLY A 1 94 ? -8.884 13.308 14.200 1.00 88.06 94 GLY A CA 1
ATOM 686 C C . GLY A 1 94 ? -8.682 11.825 13.878 1.00 88.06 94 GLY A C 1
ATOM 687 O O . GLY A 1 94 ? -7.627 11.267 14.174 1.00 88.06 94 GLY A O 1
ATOM 688 N N . ASN A 1 95 ? -9.698 11.208 13.271 1.00 91.69 95 ASN A N 1
ATOM 689 C CA . ASN A 1 95 ? -9.704 9.790 12.902 1.00 91.69 95 ASN A CA 1
ATOM 690 C C . ASN A 1 95 ? -9.359 9.549 11.429 1.00 91.69 95 ASN A C 1
ATOM 692 O O . ASN A 1 95 ? -9.475 8.422 10.967 1.00 91.69 95 ASN A O 1
ATOM 696 N N . GLU A 1 96 ? -8.965 10.571 10.680 1.00 93.19 96 GLU A N 1
ATOM 697 C CA . GLU A 1 96 ? -8.599 10.442 9.272 1.00 93.19 96 GLU A CA 1
ATOM 698 C C . GLU A 1 96 ? -7.125 10.774 9.080 1.00 93.19 96 GLU A C 1
ATOM 700 O O . GLU A 1 96 ? -6.552 11.614 9.778 1.00 93.19 96 GLU A O 1
ATOM 705 N N . GLY A 1 97 ? -6.499 10.077 8.142 1.00 93.56 97 GLY A N 1
ATOM 706 C CA . GLY A 1 97 ? -5.094 10.228 7.826 1.00 93.56 97 GLY A CA 1
ATOM 707 C C . GLY A 1 97 ? -4.868 10.113 6.332 1.00 93.56 97 GLY A C 1
ATOM 708 O O . GLY A 1 97 ? -5.531 9.344 5.644 1.00 93.56 97 GLY A O 1
ATOM 709 N N . GLN A 1 98 ? -3.902 10.859 5.828 1.00 95.50 98 GLN A N 1
ATOM 710 C CA . GLN A 1 98 ? -3.453 10.780 4.452 1.00 95.50 98 GLN A CA 1
ATOM 711 C C . GLN A 1 98 ? -1.934 10.760 4.443 1.00 95.50 98 GLN A C 1
ATOM 713 O O . GLN A 1 98 ? -1.279 11.574 5.095 1.00 95.50 98 GLN A O 1
ATOM 718 N N . VAL A 1 99 ? -1.365 9.815 3.704 1.00 95.50 99 VAL A N 1
ATOM 719 C CA . VAL A 1 99 ? 0.067 9.798 3.425 1.00 95.50 99 VAL A CA 1
ATOM 720 C C . VAL A 1 99 ? 0.296 9.854 1.931 1.00 95.50 99 VAL A C 1
ATOM 722 O O . VAL A 1 99 ? -0.405 9.211 1.148 1.00 95.50 99 VAL A O 1
ATOM 725 N N . GLU A 1 100 ? 1.290 10.636 1.539 1.00 96.12 100 GLU A N 1
ATOM 726 C CA . GLU A 1 100 ? 1.675 10.798 0.146 1.00 96.12 100 GLU A CA 1
ATOM 727 C C . GLU A 1 100 ? 3.179 10.664 -0.010 1.00 96.12 100 GLU A C 1
ATOM 729 O O . GLU A 1 100 ? 3.960 10.874 0.929 1.00 96.12 100 GLU A O 1
ATOM 734 N N . GLY A 1 101 ? 3.591 10.289 -1.213 1.00 95.38 101 GLY A N 1
ATOM 735 C CA . GLY A 1 101 ? 4.992 10.111 -1.503 1.00 95.38 101 GLY A CA 1
ATOM 736 C C . GLY A 1 101 ? 5.296 9.693 -2.921 1.00 95.38 101 GLY A C 1
ATOM 737 O O . GLY A 1 101 ? 4.452 9.716 -3.815 1.00 95.38 101 GLY A O 1
ATOM 738 N N . ASN A 1 102 ? 6.545 9.285 -3.091 1.00 96.50 102 ASN A N 1
ATOM 739 C CA . ASN A 1 102 ? 7.059 8.770 -4.348 1.00 96.50 102 ASN A CA 1
ATOM 740 C C . ASN A 1 102 ? 7.135 7.248 -4.281 1.00 96.50 102 ASN A C 1
ATOM 742 O O . ASN A 1 102 ? 7.476 6.679 -3.241 1.00 96.50 102 ASN A O 1
ATOM 746 N N . VAL A 1 103 ? 6.881 6.597 -5.409 1.00 97.75 103 VAL A N 1
ATOM 747 C CA . VAL A 1 103 ? 6.986 5.147 -5.578 1.00 97.75 103 VAL A CA 1
ATOM 748 C C . VAL A 1 103 ? 7.806 4.834 -6.827 1.00 97.75 103 VAL A C 1
ATOM 750 O O . VAL A 1 103 ? 7.757 5.545 -7.825 1.00 97.75 103 VAL A O 1
ATOM 753 N N . THR A 1 104 ? 8.609 3.780 -6.757 1.00 97.75 104 THR A N 1
ATOM 754 C CA . THR A 1 104 ? 9.235 3.122 -7.905 1.00 97.75 104 THR A CA 1
ATOM 755 C C . THR A 1 104 ? 8.559 1.772 -8.075 1.00 97.75 104 THR A C 1
ATOM 757 O O . THR A 1 104 ? 8.503 1.005 -7.113 1.00 97.75 104 THR A O 1
ATOM 760 N N . PHE A 1 105 ? 8.047 1.485 -9.266 1.00 97.81 105 PHE A N 1
ATOM 761 C CA . PHE A 1 105 ? 7.377 0.232 -9.607 1.00 97.81 105 PHE A CA 1
ATOM 762 C C . PHE A 1 105 ? 8.382 -0.842 -10.041 1.00 97.81 105 PHE A C 1
ATOM 764 O O . PHE A 1 105 ? 9.556 -0.553 -10.278 1.00 97.81 105 PHE A O 1
ATOM 771 N N . GLN A 1 106 ? 7.944 -2.102 -10.125 1.00 95.19 106 GLN A N 1
ATOM 772 C CA . GLN A 1 106 ? 8.829 -3.221 -10.488 1.00 95.19 106 GLN A CA 1
ATOM 773 C C . GLN A 1 106 ? 9.466 -3.104 -11.881 1.00 95.19 106 GLN A C 1
ATOM 775 O O . GLN A 1 106 ? 10.535 -3.664 -12.107 1.00 95.19 106 GLN A O 1
ATOM 780 N N . ASP A 1 107 ? 8.860 -2.348 -12.791 1.00 93.81 107 ASP A N 1
ATOM 781 C CA . ASP A 1 107 ? 9.403 -2.055 -14.122 1.00 93.81 107 ASP A CA 1
ATOM 782 C C . ASP A 1 107 ? 10.336 -0.828 -14.158 1.00 93.81 107 ASP A C 1
ATOM 784 O O . ASP A 1 107 ? 10.732 -0.377 -15.232 1.00 93.81 107 ASP A O 1
ATOM 788 N N . ASN A 1 108 ? 10.725 -0.309 -12.989 1.00 94.81 108 ASN A N 1
ATOM 789 C CA . ASN A 1 108 ? 11.545 0.887 -12.780 1.00 94.81 108 ASN A CA 1
ATOM 790 C C . ASN A 1 108 ? 10.885 2.223 -13.146 1.00 94.81 108 ASN A C 1
ATOM 792 O O . ASN A 1 108 ? 11.548 3.258 -13.033 1.00 94.81 108 ASN A O 1
ATOM 796 N N . ARG A 1 109 ? 9.599 2.255 -13.521 1.00 97.00 109 ARG A N 1
ATOM 797 C CA . ARG A 1 109 ? 8.878 3.530 -13.610 1.00 97.00 109 ARG A CA 1
ATOM 798 C C . ARG A 1 109 ? 8.764 4.152 -12.224 1.00 97.00 109 ARG A C 1
ATOM 800 O O . ARG A 1 109 ? 8.574 3.457 -11.224 1.00 97.00 109 ARG A O 1
ATOM 807 N N . THR A 1 110 ? 8.873 5.470 -12.164 1.00 96.81 110 THR A N 1
ATOM 808 C CA . THR A 1 110 ? 8.605 6.242 -10.952 1.00 96.81 110 THR A CA 1
ATOM 809 C C . THR A 1 110 ? 7.224 6.869 -11.031 1.00 96.81 110 THR A C 1
ATOM 811 O O . THR A 1 110 ? 6.647 7.018 -12.106 1.00 96.81 110 THR A O 1
ATOM 814 N N . GLY A 1 111 ? 6.668 7.206 -9.877 1.00 96.88 111 GLY A N 1
ATOM 815 C CA . GLY A 1 111 ? 5.334 7.763 -9.789 1.00 96.88 111 GLY A CA 1
ATOM 816 C C . GLY A 1 111 ? 5.003 8.277 -8.400 1.00 96.88 111 GLY A C 1
ATOM 817 O O . GLY A 1 111 ? 5.862 8.332 -7.514 1.00 96.88 111 GLY A O 1
ATOM 818 N N . ALA A 1 112 ? 3.737 8.625 -8.216 1.00 97.50 112 ALA A N 1
ATOM 819 C CA . ALA A 1 112 ? 3.194 9.085 -6.950 1.00 97.50 112 ALA A CA 1
ATOM 820 C C . ALA A 1 112 ? 2.371 7.983 -6.276 1.00 97.50 112 ALA A C 1
ATOM 822 O O . ALA A 1 112 ? 1.695 7.190 -6.937 1.00 97.50 112 ALA A O 1
ATOM 823 N N . VAL A 1 113 ? 2.418 7.965 -4.947 1.00 97.81 113 VAL A N 1
ATOM 824 C CA . VAL A 1 113 ? 1.531 7.167 -4.103 1.00 97.81 113 VAL A CA 1
ATOM 825 C C . VAL A 1 113 ? 0.754 8.093 -3.179 1.00 97.81 113 VAL A C 1
ATOM 827 O O . VAL A 1 113 ? 1.335 8.987 -2.563 1.00 97.81 113 VAL A O 1
ATOM 830 N N . ARG A 1 114 ? -0.549 7.855 -3.060 1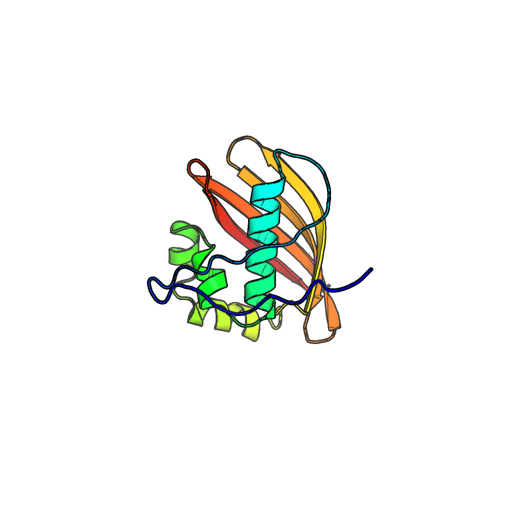.00 98.06 114 ARG A N 1
ATOM 831 C CA . ARG A 1 114 ? -1.419 8.442 -2.040 1.00 98.06 114 ARG A CA 1
ATOM 832 C C . ARG A 1 114 ? -2.192 7.323 -1.362 1.00 98.06 114 ARG A C 1
ATOM 834 O O . ARG A 1 114 ? -2.762 6.473 -2.038 1.00 98.06 114 ARG A O 1
ATOM 841 N N . ILE A 1 115 ? -2.224 7.328 -0.036 1.00 98.25 115 ILE A N 1
ATOM 842 C CA . ILE A 1 115 ? -3.004 6.381 0.761 1.00 98.25 115 ILE A CA 1
ATOM 843 C C . ILE A 1 115 ? -3.819 7.179 1.770 1.00 98.25 115 ILE A C 1
ATOM 845 O O . ILE A 1 115 ? -3.267 7.974 2.531 1.00 98.25 115 ILE 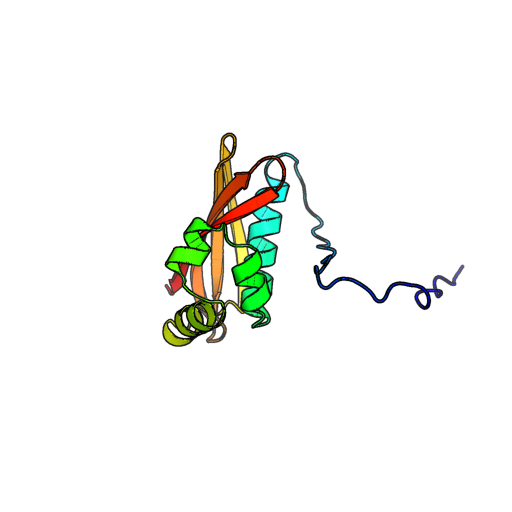A O 1
ATOM 849 N N . THR A 1 116 ? -5.125 6.942 1.778 1.00 97.69 116 THR A N 1
ATOM 850 C CA . THR A 1 116 ? -6.064 7.509 2.743 1.00 97.69 116 THR A CA 1
ATOM 851 C C . THR A 1 116 ? -6.428 6.432 3.753 1.00 97.69 116 THR A C 1
ATOM 853 O O . THR A 1 116 ? -6.746 5.292 3.400 1.00 97.69 116 THR A O 1
ATOM 856 N N . LEU A 1 117 ? -6.362 6.788 5.028 1.00 97.25 117 LEU A N 1
ATOM 857 C CA . LEU A 1 117 ? -6.583 5.903 6.153 1.00 97.25 117 LEU A CA 1
ATOM 858 C C . LEU A 1 117 ? -7.642 6.477 7.083 1.00 97.25 117 LEU A C 1
ATOM 860 O O . LEU A 1 117 ? -7.773 7.691 7.230 1.00 97.25 117 LEU A O 1
ATOM 864 N N . GLN A 1 118 ? -8.347 5.584 7.763 1.00 95.19 118 GLN A N 1
ATOM 865 C CA . GLN A 1 118 ? -9.266 5.940 8.831 1.00 95.19 118 GLN A CA 1
ATOM 866 C C . GLN A 1 118 ? -8.969 5.094 10.067 1.00 95.19 118 GLN A C 1
ATOM 868 O O . GLN A 1 118 ? -8.675 3.901 9.965 1.00 95.19 118 GLN A O 1
ATOM 873 N N . SER A 1 119 ? -9.028 5.724 11.234 1.00 92.62 119 SER A N 1
ATOM 874 C CA . SER A 1 119 ? -8.949 5.068 12.528 1.00 92.62 119 SER A CA 1
ATOM 875 C C . SER A 1 119 ? -10.343 4.682 13.003 1.00 92.62 119 SER A C 1
ATOM 877 O O . SER A 1 119 ? -11.230 5.531 13.111 1.00 92.62 119 SER A O 1
ATOM 879 N N . SER A 1 120 ? -10.518 3.412 13.358 1.00 85.81 120 SER A N 1
ATOM 880 C CA . SER A 1 120 ? -11.660 2.935 14.135 1.00 85.81 120 SER A CA 1
ATOM 881 C C . SER A 1 120 ? -11.165 2.551 15.529 1.00 85.81 120 SER A C 1
ATOM 883 O O . SER A 1 120 ? -10.529 1.513 15.735 1.00 85.81 120 SER A O 1
ATOM 885 N N . GLY A 1 121 ? -11.369 3.451 16.495 1.00 81.88 121 GLY A N 1
ATOM 886 C CA . GLY A 1 121 ? -10.765 3.348 17.824 1.00 81.88 121 GLY A CA 1
ATOM 887 C C . GLY A 1 121 ? -9.252 3.582 17.768 1.00 81.88 121 GLY A C 1
ATOM 888 O O . GLY A 1 121 ? -8.815 4.713 17.577 1.00 81.88 121 GLY A O 1
ATOM 889 N N . ASN A 1 122 ? -8.471 2.507 17.919 1.00 81.25 122 ASN A N 1
ATOM 890 C CA . ASN A 1 122 ? -6.999 2.533 17.907 1.00 81.25 122 ASN A CA 1
ATOM 891 C C . ASN A 1 122 ? -6.381 1.789 16.710 1.00 81.25 122 ASN A C 1
ATOM 893 O O . ASN A 1 122 ? -5.163 1.611 16.663 1.00 81.25 122 ASN A O 1
ATOM 897 N N . VAL A 1 123 ? -7.203 1.315 15.772 1.00 88.25 123 VAL A N 1
ATOM 898 C CA . VAL A 1 123 ? -6.742 0.568 14.599 1.00 88.25 123 VAL A CA 1
ATOM 899 C C . VAL A 1 123 ? -6.926 1.435 13.366 1.00 88.25 123 VAL A C 1
ATOM 901 O O . VAL A 1 123 ? -8.040 1.847 13.053 1.00 88.25 123 VAL A O 1
ATOM 904 N N . TRP A 1 124 ? -5.824 1.691 12.669 1.00 94.19 124 TRP A N 1
ATOM 905 C CA . TRP A 1 124 ? -5.827 2.364 11.378 1.00 94.19 124 TRP A CA 1
ATOM 906 C C . TRP A 1 124 ? -6.036 1.346 10.267 1.00 94.19 124 TRP A C 1
ATOM 908 O O . TRP A 1 124 ? -5.450 0.265 10.288 1.00 94.19 124 TRP A O 1
ATOM 918 N N . GLN A 1 125 ? -6.868 1.704 9.299 1.00 96.38 125 GLN A N 1
ATOM 919 C CA . GLN A 1 125 ? -7.170 0.878 8.139 1.00 96.38 125 GLN A CA 1
ATOM 920 C C . GLN A 1 125 ? -7.113 1.730 6.877 1.00 96.38 125 GLN A C 1
ATOM 922 O O . GLN A 1 125 ? -7.413 2.924 6.909 1.00 96.38 125 GLN A O 1
ATOM 927 N N . VAL A 1 126 ? -6.735 1.117 5.759 1.00 97.69 126 VAL A N 1
ATOM 928 C CA . VAL A 1 126 ? -6.728 1.779 4.452 1.00 97.69 126 VAL A CA 1
ATOM 929 C C . VAL A 1 126 ? -8.166 1.904 3.958 1.00 97.69 126 VAL A C 1
ATOM 931 O O . VAL A 1 126 ? -8.852 0.898 3.797 1.00 97.69 126 VAL A O 1
ATOM 934 N N . ILE A 1 127 ? -8.623 3.129 3.710 1.00 97.81 127 ILE A N 1
ATOM 935 C CA . ILE A 1 127 ? -9.944 3.4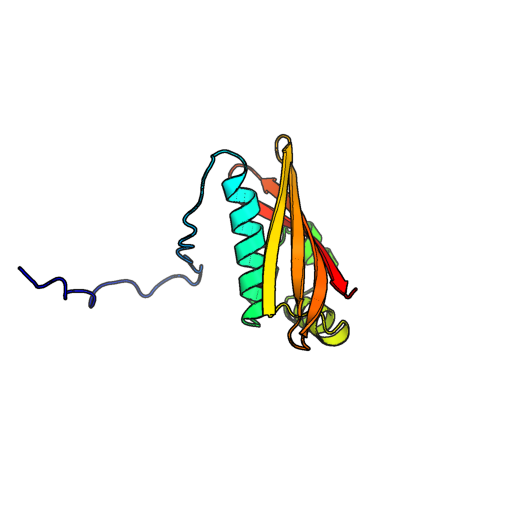03 3.120 1.00 97.81 127 ILE A CA 1
ATOM 936 C C . ILE A 1 127 ? -9.852 3.809 1.648 1.00 97.81 127 ILE A C 1
ATOM 938 O O . ILE A 1 127 ? -10.855 3.789 0.949 1.00 97.81 127 ILE A O 1
ATOM 942 N N . GLY A 1 128 ? -8.651 4.1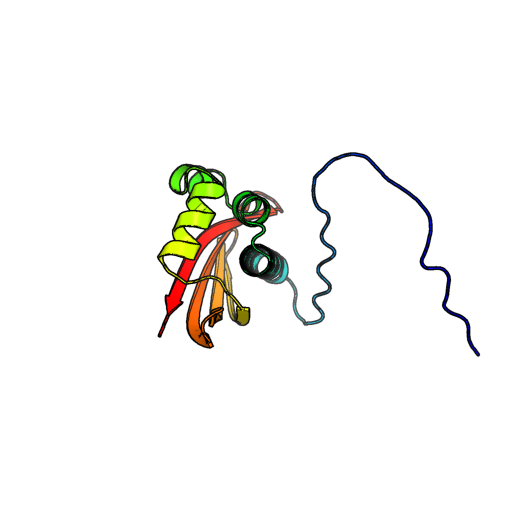24 1.157 1.00 97.75 128 GLY A N 1
ATOM 943 C CA . GLY A 1 128 ? -8.395 4.355 -0.259 1.00 97.75 128 GLY A CA 1
ATOM 944 C C . GLY A 1 128 ? -6.902 4.387 -0.564 1.00 97.75 128 GLY A C 1
ATOM 945 O O . GLY A 1 128 ? -6.084 4.701 0.303 1.00 97.75 128 GLY A O 1
ATOM 946 N N . PHE A 1 129 ? -6.537 4.066 -1.801 1.00 98.00 129 PHE A N 1
ATOM 947 C CA . PHE A 1 129 ? -5.166 4.171 -2.288 1.00 98.00 129 PHE A CA 1
ATOM 948 C C . PHE A 1 129 ? -5.148 4.550 -3.769 1.00 98.00 129 PHE A C 1
ATOM 950 O O . PHE A 1 129 ? -6.075 4.248 -4.516 1.00 98.00 129 PHE A O 1
ATOM 957 N N . ASP A 1 130 ? -4.073 5.207 -4.185 1.00 97.31 130 ASP A N 1
ATOM 958 C CA . ASP A 1 130 ? -3.841 5.642 -5.555 1.00 97.31 130 ASP A CA 1
ATOM 959 C C . ASP A 1 130 ? -2.346 5.516 -5.868 1.00 97.31 130 ASP A C 1
ATOM 961 O O . ASP A 1 130 ? -1.499 6.083 -5.171 1.00 97.31 130 ASP A O 1
ATOM 965 N N . LEU A 1 131 ? -2.024 4.732 -6.896 1.00 96.94 131 LEU A N 1
ATOM 966 C CA . LEU A 1 131 ? -0.668 4.459 -7.368 1.00 96.94 131 LEU A CA 1
ATOM 967 C C . LEU A 1 131 ? -0.592 4.894 -8.829 1.00 96.94 131 LEU A C 1
ATOM 969 O O . LEU A 1 131 ? -1.142 4.231 -9.707 1.00 96.94 131 LEU A O 1
ATOM 973 N N . LYS A 1 132 ? 0.080 6.015 -9.091 1.00 94.12 132 LYS A N 1
ATOM 974 C CA . LYS A 1 132 ? 0.116 6.639 -10.417 1.00 94.12 132 LYS A CA 1
ATOM 975 C C . LYS A 1 132 ? 1.530 6.650 -10.975 1.00 94.12 132 LYS A C 1
ATOM 977 O O . LYS A 1 132 ? 2.366 7.378 -10.438 1.00 94.12 132 LYS A O 1
ATOM 982 N N . PRO A 1 133 ? 1.803 5.888 -12.043 1.00 91.56 133 PRO A N 1
ATOM 983 C CA . PRO A 1 133 ? 2.996 6.079 -12.857 1.00 91.56 133 PRO A CA 1
ATOM 984 C C . PRO A 1 133 ? 3.073 7.506 -13.397 1.00 91.56 133 PRO A C 1
ATOM 986 O O . PRO A 1 133 ? 2.042 8.091 -13.735 1.00 91.56 133 PRO A O 1
ATOM 989 N N . GLY A 1 134 ? 4.287 8.055 -13.420 1.00 84.88 134 GLY A N 1
ATOM 990 C CA . GLY A 1 134 ? 4.594 9.326 -14.076 1.00 84.88 134 GLY A CA 1
ATOM 991 C C . GLY A 1 134 ? 4.711 9.213 -15.589 1.00 84.88 134 GLY A C 1
ATOM 992 O O . GLY A 1 134 ? 4.725 8.073 -16.113 1.00 84.88 134 GLY A O 1
#

Sequence (134 aa):
MKKFLIILAGLVLVACIGIIAVAAIGGLGFTQPAANTADAFMSALQQGNYAQAYALCAPALQQELGTADDLQTLIENAQVKPAKWTFNSREVSGNEGQVEGNVTFQDNRTGAVRITLQSSGNVWQVIGFDLKPG

Foldseek 3Di:
DDDPDPPDDDDDPDDPDDPDPPPDPDDDDDQVQQVVLVVQLLVCLLVVVLQSNLVLADPVVNVVQPHSVSVSVVCVVVQQRFNDWDWPDWDDDDFKIKTKTKTQGPVRFIWIKIWIWGDDPNRIGTHDIDRDGD

Secondary structure (DSSP, 8-state):
----------------------------SSSHHHHHHHHHHHHHHHHT-HHHHHHTB-HHHHHHH-SHHHHHHHHHHTT--EEEEEEEEEEEETTEEEEEEEEEETTS-EEEEEEEEEEETTEEEEEEEEEEE-